Protein AF-A0A7X9RTT9-F1 (afdb_monomer_lite)

Sequence (67 aa):
MNTYKAMSLQNLSRILGIPFSTYELNTIISKFEKEGLVEGVEISPRGTFATLTKVGTQLSYDILESR

Foldseek 3Di:
DPCPPFDAPVRVCVVVVNDDDLVRVVVVVVVCVVVQQWDDWDDDPVHTGIHGDPVVVVVVVVVVVVD

Radius of gyration: 12.64 Å; chains: 1; bounding box: 26×28×32 Å

pLDDT: mean 88.57, std 14.24, range [35.41, 97.5]

Organism: NCBI:txid694437

Structure (mmCIF, N/CA/C/O backbone):
data_AF-A0A7X9RTT9-F1
#
_entry.id   AF-A0A7X9RTT9-F1
#
loop_
_atom_site.group_PDB
_atom_site.id
_atom_site.type_symbol
_atom_site.label_atom_id
_atom_site.label_alt_id
_atom_site.label_comp_id
_atom_site.label_asym_id
_atom_site.label_entity_id
_atom_site.label_seq_id
_atom_site.pdbx_PDB_ins_code
_atom_site.Cartn_x
_atom_site.Cartn_y
_atom_site.Cartn_z
_atom_site.occupancy
_atom_site.B_iso_or_equiv
_atom_site.auth_seq_id
_atom_site.auth_comp_id
_atom_site.auth_asym_id
_atom_site.auth_atom_id
_atom_site.pdbx_PDB_model_num
ATOM 1 N N . MET A 1 1 ? 13.061 -4.567 21.147 1.00 35.41 1 MET A N 1
ATOM 2 C CA . MET A 1 1 ? 12.266 -4.051 20.011 1.00 35.41 1 MET A CA 1
ATOM 3 C C . MET A 1 1 ? 12.739 -4.768 18.759 1.00 35.41 1 MET A C 1
ATOM 5 O O . MET A 1 1 ? 13.843 -4.488 18.318 1.00 35.41 1 MET A O 1
ATOM 9 N N . ASN A 1 2 ? 11.973 -5.730 18.236 1.00 37.06 2 ASN A N 1
ATOM 10 C CA . ASN A 1 2 ? 12.268 -6.310 16.923 1.00 37.06 2 ASN A CA 1
ATOM 11 C C . ASN A 1 2 ? 11.834 -5.295 15.864 1.00 37.06 2 ASN A C 1
ATOM 13 O O . ASN A 1 2 ? 10.663 -5.211 15.504 1.00 37.06 2 ASN A O 1
ATOM 17 N N . THR A 1 3 ? 12.776 -4.467 15.425 1.00 40.88 3 THR A N 1
ATOM 18 C CA . THR A 1 3 ? 12.629 -3.550 14.295 1.00 40.88 3 THR A CA 1
ATOM 19 C C . THR A 1 3 ? 12.595 -4.374 13.009 1.00 40.88 3 THR A C 1
ATOM 21 O O . THR A 1 3 ? 13.579 -4.453 12.276 1.00 40.88 3 THR A O 1
ATOM 24 N N . TYR A 1 4 ? 11.460 -5.017 12.720 1.00 53.09 4 TYR A N 1
ATOM 25 C CA . TYR A 1 4 ? 11.175 -5.439 11.353 1.00 53.09 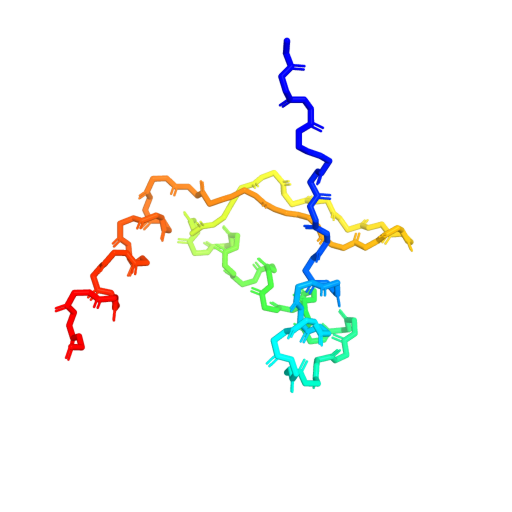4 TYR A CA 1
ATOM 26 C C . TYR A 1 4 ? 11.156 -4.165 10.513 1.00 53.09 4 TYR A C 1
ATOM 28 O O . TYR A 1 4 ? 10.249 -3.342 10.620 1.00 53.09 4 TYR A O 1
ATOM 36 N N . LYS A 1 5 ? 12.232 -3.940 9.757 1.00 58.41 5 LYS A N 1
ATOM 37 C CA . LYS A 1 5 ? 12.338 -2.807 8.844 1.00 58.41 5 LYS A CA 1
ATOM 38 C C . LYS A 1 5 ? 11.152 -2.911 7.887 1.00 58.41 5 LYS A C 1
ATOM 40 O O . LYS A 1 5 ? 11.038 -3.923 7.197 1.00 58.41 5 LYS A O 1
ATOM 45 N N . ALA A 1 6 ? 10.262 -1.917 7.897 1.00 71.06 6 ALA A N 1
ATOM 46 C CA . ALA A 1 6 ? 9.084 -1.917 7.039 1.00 71.06 6 ALA A CA 1
ATOM 47 C C . ALA A 1 6 ? 9.520 -2.182 5.588 1.00 71.06 6 ALA A C 1
ATOM 49 O O . ALA A 1 6 ? 10.437 -1.531 5.078 1.00 71.06 6 ALA A O 1
ATOM 50 N N . MET A 1 7 ? 8.935 -3.198 4.954 1.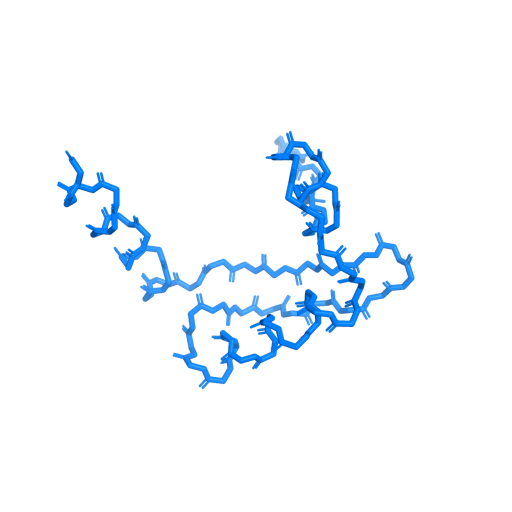00 87.31 7 MET A N 1
ATOM 51 C CA . MET A 1 7 ? 9.243 -3.555 3.573 1.00 87.31 7 MET A CA 1
ATOM 52 C C . MET A 1 7 ? 8.447 -2.641 2.644 1.00 87.31 7 MET A C 1
ATOM 54 O O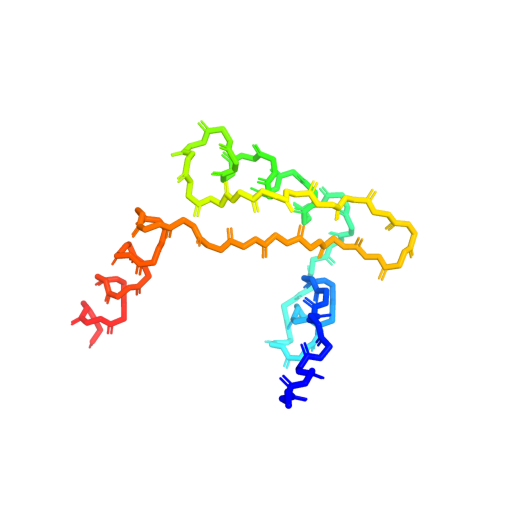 . MET A 1 7 ? 7.248 -2.464 2.837 1.00 87.31 7 MET A O 1
ATOM 58 N N . SER A 1 8 ? 9.101 -2.062 1.636 1.00 93.12 8 SER A N 1
ATOM 59 C CA . SER A 1 8 ? 8.390 -1.260 0.641 1.00 93.12 8 SER A CA 1
ATOM 60 C C . SER A 1 8 ? 7.505 -2.142 -0.233 1.00 93.12 8 SER A C 1
ATOM 62 O O . SER A 1 8 ? 7.846 -3.293 -0.526 1.00 93.12 8 SER A O 1
ATOM 64 N N . LEU A 1 9 ? 6.402 -1.582 -0.723 1.00 92.88 9 LEU A N 1
ATOM 65 C CA . LEU A 1 9 ? 5.498 -2.281 -1.637 1.00 92.88 9 LEU A CA 1
ATOM 66 C C . LEU A 1 9 ? 6.202 -2.697 -2.937 1.00 92.88 9 LEU A C 1
ATOM 68 O O . LEU A 1 9 ? 5.891 -3.746 -3.486 1.00 92.88 9 LEU A O 1
ATOM 72 N N . GLN A 1 10 ? 7.208 -1.939 -3.388 1.00 92.19 10 GLN A N 1
ATOM 73 C CA . GLN A 1 10 ? 8.065 -2.303 -4.525 1.00 92.19 10 GLN A CA 1
ATOM 74 C C . GLN A 1 10 ? 8.907 -3.556 -4.249 1.00 92.19 10 GLN A C 1
ATOM 76 O O . GLN A 1 10 ? 9.188 -4.339 -5.154 1.00 92.19 10 GLN A O 1
ATOM 81 N N . ASN A 1 11 ? 9.379 -3.737 -3.014 1.00 91.62 11 ASN A N 1
ATOM 82 C CA . ASN A 1 11 ? 10.135 -4.933 -2.653 1.00 91.62 11 ASN A CA 1
ATOM 83 C C . ASN A 1 11 ? 9.206 -6.133 -2.494 1.00 91.62 11 ASN A C 1
ATOM 85 O O . ASN A 1 11 ? 9.545 -7.222 -2.952 1.00 91.62 11 ASN A O 1
ATOM 89 N N . LEU A 1 12 ? 8.027 -5.914 -1.915 1.00 90.88 12 LEU A N 1
ATOM 90 C CA . LEU A 1 12 ? 6.998 -6.935 -1.784 1.00 90.88 12 LEU A CA 1
ATOM 91 C C . LEU A 1 12 ? 6.499 -7.410 -3.157 1.00 90.88 12 LEU A C 1
ATOM 93 O O . LEU A 1 12 ? 6.446 -8.614 -3.390 1.00 90.88 12 LEU A O 1
ATOM 97 N N . SER A 1 13 ? 6.235 -6.499 -4.100 1.00 91.81 13 SER A N 1
ATOM 98 C CA . SER A 1 13 ? 5.822 -6.859 -5.464 1.00 91.81 13 SER A CA 1
ATOM 99 C C . SER A 1 13 ? 6.872 -7.718 -6.173 1.00 91.81 13 SER A C 1
ATOM 101 O O . SER A 1 13 ? 6.532 -8.732 -6.780 1.00 91.81 13 SER A O 1
ATOM 103 N N . ARG A 1 14 ? 8.160 -7.383 -6.011 1.00 91.06 14 ARG A N 1
ATOM 104 C CA . ARG A 1 14 ? 9.274 -8.174 -6.550 1.00 91.06 14 ARG A CA 1
ATOM 105 C C . ARG A 1 14 ? 9.337 -9.579 -5.952 1.00 91.06 14 ARG A C 1
ATOM 107 O O . ARG A 1 14 ? 9.548 -10.529 -6.697 1.00 91.06 14 ARG A O 1
ATOM 114 N N . ILE A 1 15 ? 9.159 -9.716 -4.637 1.00 92.50 15 ILE A N 1
ATOM 115 C CA . ILE A 1 15 ? 9.169 -11.020 -3.950 1.00 92.50 15 ILE A CA 1
ATOM 116 C C . ILE A 1 15 ? 8.000 -11.891 -4.413 1.00 92.50 15 ILE A C 1
ATOM 118 O O . ILE A 1 15 ? 8.179 -13.084 -4.635 1.00 92.50 15 ILE A O 1
ATOM 122 N N . LEU A 1 16 ? 6.821 -11.295 -4.598 1.00 89.81 16 LEU A N 1
ATOM 123 C CA . LEU A 1 16 ? 5.629 -11.999 -5.071 1.00 89.81 16 LEU A CA 1
ATOM 124 C C . LEU A 1 16 ? 5.640 -12.271 -6.585 1.00 89.81 16 LEU A C 1
ATOM 126 O O . LEU A 1 16 ? 4.715 -12.897 -7.093 1.00 89.81 16 LEU A O 1
ATOM 130 N N . GLY A 1 17 ? 6.654 -11.795 -7.316 1.00 92.69 17 GLY A N 1
ATOM 131 C CA . GLY A 1 17 ? 6.731 -11.940 -8.770 1.00 92.69 17 GLY A CA 1
ATOM 132 C C . GLY A 1 17 ? 5.651 -11.157 -9.521 1.00 92.69 17 GLY A C 1
ATOM 133 O O . GLY A 1 17 ? 5.330 -11.506 -10.654 1.00 92.69 17 GLY A O 1
ATOM 134 N N . ILE A 1 18 ? 5.085 -10.112 -8.906 1.00 89.56 18 ILE A N 1
ATOM 135 C CA . ILE A 1 18 ? 4.035 -9.286 -9.507 1.00 89.56 18 ILE A CA 1
ATOM 136 C C . ILE A 1 18 ? 4.679 -8.021 -10.091 1.00 89.56 18 ILE A C 1
ATOM 138 O O . ILE A 1 18 ? 5.178 -7.181 -9.330 1.00 89.56 18 ILE A O 1
ATOM 142 N N . PRO A 1 19 ? 4.706 -7.855 -11.425 1.00 86.62 19 PRO A N 1
ATOM 143 C CA . PRO A 1 19 ? 5.389 -6.739 -12.061 1.00 86.62 19 PRO A CA 1
ATOM 144 C C . PRO A 1 19 ? 4.523 -5.479 -11.993 1.00 86.62 19 PRO A C 1
ATOM 146 O O . PRO A 1 19 ? 3.778 -5.179 -12.918 1.00 86.62 19 PRO A O 1
ATOM 149 N N . PHE A 1 20 ? 4.634 -4.729 -10.900 1.00 88.31 20 PHE A N 1
ATOM 150 C CA . PHE A 1 20 ? 4.078 -3.380 -10.823 1.00 88.31 20 PHE A CA 1
ATOM 151 C C . PHE A 1 20 ? 5.153 -2.328 -11.075 1.00 88.31 20 PHE A C 1
ATOM 153 O O . PHE A 1 20 ? 6.238 -2.368 -10.487 1.00 88.31 20 PHE A O 1
ATOM 160 N N . SER A 1 21 ? 4.823 -1.334 -11.893 1.00 91.31 21 SER A N 1
ATOM 161 C CA . SER A 1 21 ? 5.566 -0.081 -11.948 1.00 91.31 21 SER A CA 1
ATOM 162 C C . SER A 1 21 ? 5.361 0.737 -10.667 1.00 91.31 21 SER A C 1
ATOM 164 O O . SER A 1 21 ? 4.370 0.597 -9.944 1.00 91.31 21 SER A O 1
ATOM 166 N N . THR A 1 22 ? 6.289 1.658 -10.392 1.00 89.62 22 THR A N 1
ATOM 167 C CA . THR A 1 22 ? 6.156 2.606 -9.273 1.00 89.62 22 THR A CA 1
ATOM 168 C C . THR A 1 22 ? 4.875 3.436 -9.379 1.00 89.62 22 THR A C 1
ATOM 170 O O . THR A 1 22 ? 4.228 3.696 -8.367 1.00 89.62 22 THR A O 1
ATOM 173 N N . TYR A 1 23 ? 4.494 3.837 -10.595 1.00 91.69 23 TYR A N 1
ATOM 174 C CA . TYR A 1 23 ? 3.276 4.610 -10.832 1.00 91.69 23 TYR A CA 1
ATOM 175 C C . TYR A 1 23 ? 2.013 3.822 -10.464 1.00 91.69 23 TYR A C 1
ATOM 177 O O . TYR A 1 23 ? 1.138 4.350 -9.776 1.00 91.69 23 TYR A O 1
ATOM 185 N N . GLU A 1 24 ? 1.935 2.552 -10.866 1.00 93.94 24 GLU A N 1
ATOM 186 C CA . GLU A 1 24 ? 0.809 1.678 -10.523 1.00 93.94 24 GLU A CA 1
ATOM 187 C C . GLU A 1 24 ? 0.704 1.470 -9.013 1.00 93.94 24 GLU A C 1
ATOM 189 O O . GLU A 1 24 ? -0.376 1.649 -8.455 1.00 93.94 24 GLU A O 1
ATOM 194 N N . LEU A 1 25 ? 1.820 1.186 -8.328 1.00 93.62 25 LEU A N 1
ATOM 195 C CA . LEU A 1 25 ? 1.825 1.034 -6.868 1.00 93.62 25 LEU A CA 1
ATOM 196 C C . LEU A 1 25 ? 1.342 2.297 -6.155 1.00 93.62 25 LEU A C 1
ATOM 198 O O . LEU A 1 25 ? 0.532 2.209 -5.234 1.00 93.62 25 LEU A O 1
ATOM 202 N N . ASN A 1 26 ? 1.799 3.468 -6.599 1.00 93.50 26 ASN A N 1
ATOM 203 C CA . ASN A 1 26 ? 1.372 4.739 -6.023 1.00 93.50 26 ASN A CA 1
ATOM 204 C C . ASN A 1 26 ? -0.120 4.999 -6.273 1.00 93.50 26 ASN A C 1
ATOM 206 O O . ASN A 1 26 ? -0.827 5.467 -5.388 1.00 93.50 26 ASN A O 1
ATOM 210 N N . THR A 1 27 ? -0.623 4.645 -7.454 1.00 95.12 27 THR A N 1
ATOM 211 C CA . THR A 1 27 ? -2.045 4.805 -7.785 1.00 95.12 27 THR A CA 1
ATOM 212 C C . THR A 1 27 ? -2.922 3.879 -6.940 1.00 95.12 27 THR A C 1
ATOM 214 O O . THR A 1 27 ? -3.934 4.317 -6.392 1.00 95.12 27 THR A O 1
ATOM 217 N N . ILE A 1 28 ? -2.518 2.614 -6.790 1.00 94.81 28 ILE A N 1
ATOM 218 C CA . ILE A 1 28 ? -3.224 1.623 -5.969 1.00 94.81 28 ILE A CA 1
ATOM 219 C C . ILE A 1 28 ? -3.239 2.068 -4.507 1.00 94.81 28 ILE A C 1
ATOM 221 O O . ILE A 1 28 ? -4.303 2.085 -3.889 1.00 94.81 28 ILE A O 1
ATOM 225 N N . ILE A 1 29 ? -2.090 2.483 -3.959 1.00 95.44 29 ILE A N 1
ATOM 226 C CA . ILE A 1 29 ? -2.022 2.837 -2.540 1.00 95.44 29 ILE A CA 1
ATOM 227 C C . ILE A 1 29 ? -2.827 4.098 -2.224 1.00 95.44 29 ILE A C 1
ATOM 229 O O . ILE A 1 29 ? -3.544 4.122 -1.229 1.00 95.44 29 ILE A O 1
ATOM 233 N N . SER A 1 30 ? -2.799 5.108 -3.101 1.00 95.31 30 SER A N 1
ATOM 234 C CA . SER A 1 30 ? -3.617 6.311 -2.932 1.00 95.31 30 SER A CA 1
ATOM 235 C C . SER A 1 30 ? -5.112 6.012 -3.026 1.00 95.31 30 SER A C 1
ATOM 237 O O . SER A 1 30 ? -5.915 6.689 -2.387 1.00 95.31 30 SER A O 1
ATOM 239 N N . LYS A 1 31 ? -5.515 5.009 -3.816 1.00 97.06 31 LYS A N 1
ATOM 240 C CA . LYS A 1 31 ? -6.906 4.549 -3.842 1.00 97.06 31 LYS A CA 1
ATOM 241 C C . LYS A 1 31 ? -7.284 3.876 -2.520 1.00 97.06 31 LYS A C 1
ATOM 243 O O . LYS A 1 31 ? -8.296 4.242 -1.934 1.00 97.06 31 LYS A O 1
ATOM 248 N N . PHE A 1 32 ? -6.458 2.957 -2.026 1.00 96.94 32 PHE A N 1
ATOM 249 C CA . PHE A 1 32 ? -6.706 2.269 -0.756 1.00 96.94 32 PHE A CA 1
ATOM 250 C C . PHE A 1 32 ? -6.716 3.214 0.447 1.00 96.94 32 PHE A C 1
ATOM 252 O O . PHE A 1 32 ? -7.492 3.004 1.375 1.00 96.94 32 PHE A O 1
ATOM 259 N N . GLU A 1 33 ? -5.905 4.271 0.429 1.00 97.06 33 GLU A N 1
ATOM 260 C CA . GL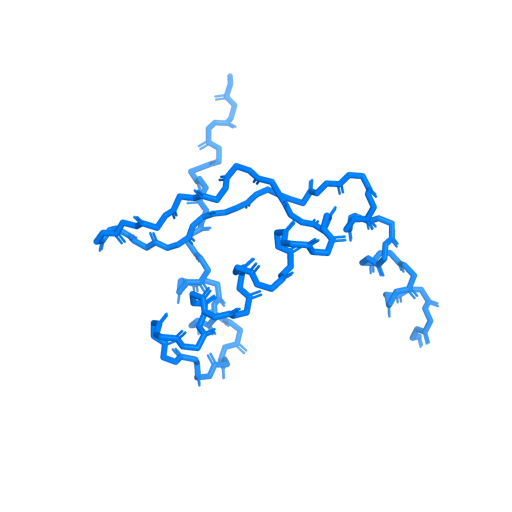U A 1 33 ? -5.928 5.313 1.458 1.00 97.06 33 GLU A CA 1
ATOM 261 C C . GLU A 1 33 ? -7.263 6.068 1.451 1.00 97.06 33 GLU A C 1
ATOM 263 O O . GLU A 1 33 ? -7.894 6.223 2.494 1.00 97.06 33 GLU A O 1
ATOM 268 N N . LYS A 1 34 ? -7.754 6.465 0.268 1.00 97.19 34 LYS A N 1
ATOM 269 C CA . LYS A 1 34 ? -9.069 7.116 0.118 1.00 97.19 34 LYS A CA 1
ATOM 270 C C . LYS A 1 34 ? -10.229 6.227 0.561 1.00 97.19 34 LYS A C 1
ATOM 272 O O . LYS A 1 34 ? -11.225 6.735 1.063 1.00 97.19 34 LYS A O 1
ATOM 277 N N . GLU A 1 35 ? -10.105 4.920 0.365 1.00 97.06 35 GLU A N 1
ATOM 278 C CA . GLU A 1 35 ? -11.084 3.922 0.808 1.00 97.06 35 GLU A CA 1
ATOM 279 C C . GLU A 1 35 ? -10.943 3.574 2.303 1.00 97.06 35 GLU A C 1
ATOM 281 O O . GLU A 1 35 ? -11.752 2.818 2.837 1.00 97.06 35 GLU A O 1
ATOM 286 N N . GLY A 1 36 ? -9.941 4.124 3.000 1.00 97.50 36 GLY A N 1
ATOM 287 C CA . GLY A 1 36 ? -9.700 3.875 4.423 1.00 97.50 36 GLY A CA 1
ATOM 288 C C . GLY A 1 36 ? -9.139 2.483 4.729 1.00 97.50 36 GLY A C 1
ATOM 289 O O . GLY A 1 36 ? -9.208 2.030 5.872 1.00 97.50 36 GLY A O 1
ATOM 290 N N . LEU A 1 37 ? -8.593 1.786 3.730 1.00 97.44 37 LEU A N 1
ATOM 291 C CA . LEU A 1 37 ? -8.011 0.446 3.874 1.00 97.44 37 LEU A CA 1
ATOM 292 C C . LEU A 1 37 ? -6.566 0.494 4.382 1.00 97.44 37 LEU A C 1
ATOM 294 O O . LEU A 1 37 ? -6.116 -0.422 5.073 1.00 97.44 37 LEU A O 1
ATOM 298 N N . VAL A 1 38 ? -5.842 1.566 4.060 1.00 96.50 38 VAL A N 1
ATOM 299 C CA . VAL A 1 38 ? -4.477 1.814 4.538 1.00 96.50 38 VAL A CA 1
ATOM 300 C C . VAL A 1 38 ? -4.346 3.214 5.130 1.00 96.50 38 VAL A C 1
ATOM 302 O O . VAL A 1 38 ? -5.111 4.112 4.791 1.00 96.50 38 VAL A O 1
ATOM 305 N N . GLU A 1 39 ? -3.356 3.394 5.996 1.00 95.81 39 GLU A N 1
ATOM 306 C CA . GLU A 1 39 ? -3.005 4.662 6.630 1.00 95.81 39 GLU A CA 1
ATOM 307 C C . GLU A 1 39 ? -1.484 4.858 6.696 1.00 95.81 39 GLU A C 1
ATOM 309 O O . GLU A 1 39 ? -0.702 3.914 6.529 1.00 95.81 39 GLU A O 1
ATOM 314 N N . GLY A 1 40 ? -1.061 6.102 6.941 1.00 94.69 40 GLY A N 1
ATOM 315 C CA . GLY A 1 40 ? 0.355 6.452 7.067 1.00 94.69 40 GLY A CA 1
ATOM 316 C C . GLY A 1 40 ? 1.140 6.224 5.774 1.00 94.69 40 GLY A C 1
ATOM 317 O O . GLY A 1 40 ? 2.233 5.659 5.818 1.00 94.69 40 GLY A O 1
ATOM 318 N N . VAL A 1 41 ? 0.572 6.611 4.627 1.00 94.69 41 VAL A N 1
ATOM 319 C CA . VAL A 1 41 ? 1.215 6.429 3.322 1.00 94.69 41 VAL A CA 1
ATOM 320 C C . VAL A 1 41 ? 2.455 7.324 3.209 1.00 94.69 41 VAL A C 1
ATOM 322 O O . VAL A 1 41 ? 2.364 8.549 3.236 1.00 94.69 41 VAL A O 1
ATOM 325 N N . GLU A 1 42 ? 3.627 6.711 3.034 1.00 94.69 42 GLU A N 1
ATOM 326 C CA . GLU A 1 42 ? 4.891 7.391 2.724 1.00 94.69 42 GLU A CA 1
ATOM 327 C C . GLU A 1 42 ? 5.326 7.007 1.307 1.00 94.69 42 GLU A C 1
ATOM 329 O O . GLU A 1 42 ? 5.711 5.864 1.050 1.00 94.69 42 GLU A O 1
ATOM 334 N N . ILE A 1 43 ? 5.301 7.972 0.384 1.00 92.69 43 ILE A N 1
ATOM 335 C CA . ILE A 1 43 ? 5.870 7.826 -0.961 1.00 92.69 43 ILE A CA 1
ATOM 336 C C . ILE A 1 43 ? 7.206 8.564 -0.988 1.00 92.69 43 ILE A C 1
ATOM 338 O O . ILE A 1 43 ? 7.258 9.784 -0.845 1.00 92.69 43 ILE A O 1
ATOM 342 N N . SER A 1 44 ? 8.299 7.830 -1.194 1.00 91.56 44 SER A N 1
ATOM 343 C CA . SER A 1 44 ? 9.646 8.401 -1.256 1.00 91.56 44 SER A CA 1
ATOM 344 C C . SER A 1 44 ? 10.513 7.696 -2.307 1.00 91.56 44 SER A C 1
ATOM 346 O O . SER A 1 44 ? 10.162 6.612 -2.779 1.00 91.56 44 SER A O 1
ATOM 348 N N . PRO A 1 45 ? 11.705 8.231 -2.634 1.00 89.12 45 PRO A N 1
ATOM 349 C CA . PRO A 1 45 ? 12.673 7.521 -3.474 1.00 89.12 45 PRO A CA 1
ATOM 350 C C . PRO A 1 45 ? 13.104 6.154 -2.914 1.00 89.12 45 PRO A C 1
ATOM 352 O O . PRO A 1 45 ? 13.595 5.313 -3.661 1.00 89.12 45 PRO A O 1
ATOM 355 N N . ARG A 1 46 ? 12.924 5.912 -1.605 1.00 88.62 46 ARG A N 1
ATOM 356 C CA . ARG A 1 46 ? 13.226 4.622 -0.955 1.00 88.62 46 ARG A CA 1
ATOM 357 C C . ARG A 1 46 ? 12.128 3.575 -1.175 1.00 88.62 46 ARG A C 1
ATOM 359 O O . ARG A 1 46 ? 12.335 2.405 -0.855 1.00 88.62 46 ARG A O 1
ATOM 366 N N . GLY A 1 47 ? 10.981 3.989 -1.706 1.00 91.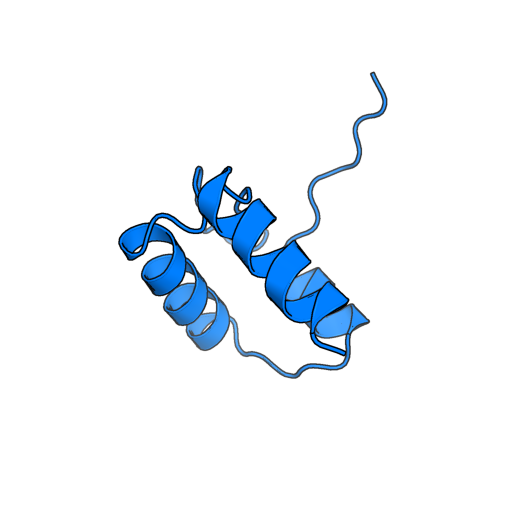31 47 GLY A N 1
ATOM 367 C CA . GLY A 1 47 ? 9.814 3.156 -1.949 1.00 91.31 47 GLY A CA 1
ATOM 368 C C . GLY A 1 47 ? 8.541 3.751 -1.359 1.00 91.31 47 GLY A C 1
ATOM 369 O O . GLY A 1 47 ? 8.531 4.849 -0.798 1.00 91.31 47 GLY A O 1
ATOM 370 N N . THR A 1 48 ? 7.478 2.975 -1.504 1.00 93.88 48 THR A N 1
ATOM 371 C CA . THR A 1 48 ? 6.134 3.262 -1.022 1.00 93.88 48 THR A 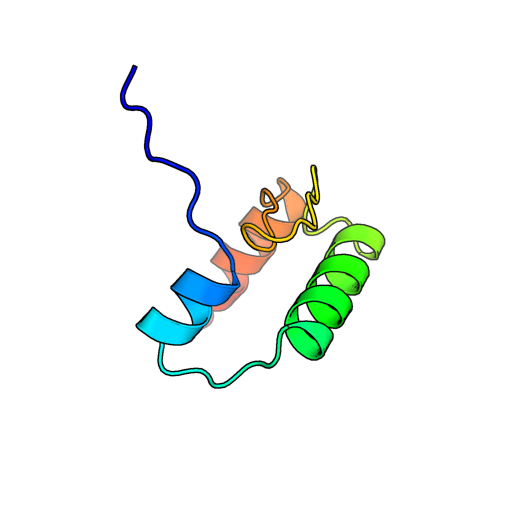CA 1
ATOM 372 C C . THR A 1 48 ? 5.849 2.369 0.170 1.00 93.88 48 THR A C 1
ATOM 374 O O . THR A 1 48 ? 6.034 1.150 0.094 1.00 93.88 48 THR A O 1
ATOM 377 N N . PHE A 1 49 ? 5.407 2.979 1.259 1.00 93.88 49 PHE A N 1
ATOM 378 C CA . PHE A 1 49 ? 5.107 2.317 2.520 1.00 93.88 49 PHE A CA 1
ATOM 379 C C . PHE A 1 49 ? 3.713 2.729 2.973 1.00 93.88 49 PHE A C 1
ATOM 381 O O . PHE A 1 49 ? 3.294 3.858 2.734 1.00 93.88 49 PHE A O 1
ATOM 388 N N . ALA A 1 50 ? 2.999 1.808 3.608 1.00 94.50 50 ALA A N 1
ATOM 389 C CA . ALA A 1 50 ? 1.695 2.060 4.201 1.00 94.50 50 ALA A CA 1
ATOM 390 C C . ALA A 1 50 ? 1.406 0.992 5.258 1.00 94.50 50 ALA A C 1
ATOM 392 O O . ALA A 1 50 ? 1.973 -0.104 5.210 1.00 94.50 50 ALA A O 1
ATOM 393 N N . THR A 1 51 ? 0.504 1.302 6.182 1.00 93.94 51 THR A N 1
ATOM 394 C CA . THR A 1 51 ? 0.027 0.368 7.208 1.00 93.94 51 THR A CA 1
ATOM 395 C C . THR A 1 51 ? -1.428 0.018 6.930 1.00 93.94 51 THR A C 1
ATOM 397 O O . THR A 1 51 ? -2.199 0.886 6.536 1.00 93.94 51 THR A O 1
ATOM 400 N N . LEU A 1 52 ? -1.824 -1.243 7.115 1.00 94.12 52 LEU A N 1
ATOM 401 C CA . LEU A 1 52 ? -3.237 -1.621 7.032 1.00 94.12 52 LEU A CA 1
ATOM 402 C C . LEU A 1 52 ? -4.012 -1.006 8.198 1.00 94.12 52 LEU A C 1
ATOM 404 O O . LEU A 1 52 ? -3.600 -1.123 9.352 1.00 94.12 52 LEU A O 1
ATOM 408 N N . THR A 1 53 ? -5.170 -0.418 7.907 1.00 96.88 53 THR A N 1
ATOM 409 C CA . THR A 1 53 ? -6.120 -0.038 8.957 1.00 96.88 53 THR A CA 1
ATOM 410 C C . THR A 1 53 ? -6.803 -1.285 9.522 1.00 96.88 53 THR A C 1
ATOM 412 O O . THR A 1 53 ? -6.663 -2.399 9.002 1.00 96.88 53 THR A O 1
ATOM 415 N N . LYS A 1 54 ? -7.627 -1.116 10.564 1.00 96.19 54 LYS A N 1
ATOM 416 C CA . LYS A 1 54 ? -8.507 -2.197 11.045 1.00 96.19 54 LYS A CA 1
ATOM 417 C C . LYS A 1 54 ? -9.439 -2.713 9.944 1.00 96.19 54 LYS A C 1
ATOM 419 O O . LYS A 1 54 ? -9.632 -3.918 9.837 1.00 96.19 54 LYS A O 1
ATOM 424 N N . VAL A 1 55 ? -9.971 -1.812 9.114 1.00 96.12 55 VAL A N 1
ATOM 425 C CA . VAL A 1 55 ? -10.867 -2.160 8.000 1.00 96.12 55 VAL A CA 1
ATOM 426 C C . VAL A 1 55 ? -10.109 -2.944 6.931 1.00 96.12 55 VAL A C 1
ATOM 428 O O . VAL A 1 55 ? -10.556 -4.016 6.534 1.00 96.12 55 VAL A O 1
ATOM 431 N N . GLY A 1 56 ? -8.929 -2.466 6.519 1.00 96.19 56 GLY A N 1
ATOM 432 C CA . GLY A 1 56 ? -8.094 -3.182 5.551 1.00 96.19 56 GLY A CA 1
ATOM 433 C C . GLY A 1 56 ? -7.640 -4.549 6.059 1.00 96.19 56 GLY A C 1
ATOM 434 O O . GLY A 1 56 ? -7.621 -5.516 5.302 1.00 96.19 56 GLY A O 1
ATOM 435 N N . THR A 1 57 ? -7.336 -4.659 7.354 1.00 95.50 57 THR A N 1
ATOM 436 C CA . THR A 1 57 ? -6.973 -5.932 7.989 1.00 95.50 57 THR A CA 1
ATOM 437 C C . THR A 1 57 ? -8.136 -6.922 7.961 1.00 95.50 57 THR A C 1
ATOM 439 O O . THR A 1 57 ? -7.938 -8.061 7.550 1.00 95.50 57 THR A O 1
ATOM 442 N N . GLN A 1 58 ? -9.348 -6.496 8.334 1.00 95.38 58 GLN A N 1
ATOM 443 C CA . GLN A 1 58 ? -10.523 -7.371 8.288 1.00 95.38 58 GLN A CA 1
ATOM 444 C C . GLN A 1 58 ? -10.824 -7.836 6.861 1.00 95.38 58 GLN A C 1
ATOM 446 O O . GLN A 1 58 ? -10.967 -9.030 6.633 1.00 95.38 58 GLN A O 1
ATOM 451 N N . LEU A 1 59 ? -10.810 -6.920 5.888 1.00 95.00 59 LEU A N 1
ATOM 452 C CA . LEU A 1 59 ? -11.009 -7.264 4.479 1.00 95.00 59 LEU A CA 1
ATOM 453 C C . LEU A 1 59 ? -9.982 -8.300 3.992 1.00 95.00 59 LEU A C 1
ATOM 455 O O . LEU A 1 59 ? -10.312 -9.200 3.224 1.00 95.00 59 LEU A O 1
ATOM 459 N N . SER A 1 60 ? -8.733 -8.185 4.450 1.00 92.88 60 SER A N 1
ATOM 460 C CA . SER A 1 60 ? -7.677 -9.151 4.134 1.00 92.88 60 SER A CA 1
ATOM 461 C C . SER A 1 60 ? -8.004 -10.543 4.679 1.00 92.88 60 SER A C 1
ATOM 463 O O . SER A 1 60 ? -7.824 -11.524 3.961 1.00 92.88 60 SER A O 1
ATOM 465 N N . TYR A 1 61 ? -8.496 -10.633 5.920 1.00 94.94 61 TYR A N 1
ATOM 466 C CA . TYR A 1 61 ? -8.944 -11.898 6.508 1.00 94.94 61 TYR A CA 1
ATOM 467 C C . TYR A 1 61 ? -10.114 -12.490 5.731 1.00 94.94 61 TYR A C 1
ATOM 469 O O . TYR A 1 61 ? -10.038 -13.649 5.340 1.00 94.94 61 TYR A O 1
ATOM 477 N N . ASP A 1 62 ? -11.125 -11.685 5.407 1.00 94.19 62 ASP A N 1
ATOM 478 C CA . ASP A 1 62 ? -12.297 -12.145 4.661 1.00 94.19 62 ASP A CA 1
ATOM 479 C C . ASP A 1 62 ? -11.896 -12.729 3.290 1.00 94.19 62 ASP A C 1
ATOM 481 O O . ASP A 1 62 ? -12.415 -13.763 2.871 1.00 94.19 62 ASP A O 1
ATOM 485 N N . ILE A 1 63 ? -10.927 -12.118 2.593 1.00 93.06 63 ILE A N 1
ATOM 486 C CA . ILE A 1 63 ? -10.388 -12.616 1.310 1.00 93.06 63 ILE A CA 1
ATOM 487 C C . ILE A 1 63 ? -9.627 -13.940 1.475 1.00 93.06 63 ILE A C 1
ATOM 489 O O . ILE A 1 63 ? -9.619 -14.765 0.559 1.00 93.06 63 ILE A O 1
ATOM 493 N N . LEU A 1 64 ? -8.944 -14.132 2.603 1.00 91.25 64 LEU A N 1
ATOM 494 C CA . LEU A 1 64 ? -8.164 -15.339 2.871 1.00 91.25 64 LEU A CA 1
ATOM 495 C C . LEU A 1 64 ? -9.039 -16.501 3.352 1.00 91.25 64 LEU A C 1
ATOM 497 O O . LEU A 1 64 ? -8.775 -17.632 2.964 1.00 91.25 64 LEU A O 1
ATOM 501 N N . GLU A 1 65 ? -10.068 -16.229 4.157 1.00 89.81 65 GLU A N 1
ATOM 502 C CA . GLU A 1 65 ? -11.012 -17.232 4.673 1.00 89.81 65 GLU A CA 1
ATOM 503 C C . GLU A 1 65 ? -12.080 -17.638 3.649 1.00 89.81 65 GLU A C 1
ATOM 505 O O . GLU A 1 65 ? -12.682 -18.702 3.768 1.00 89.81 65 GLU A O 1
ATOM 510 N N . SER A 1 66 ? -12.313 -16.816 2.621 1.00 73.69 66 SER A N 1
ATOM 511 C CA . SER A 1 66 ? -13.201 -17.145 1.496 1.00 73.69 66 SER A CA 1
ATOM 512 C C . SER A 1 66 ? -12.543 -18.009 0.406 1.00 73.69 66 SER A C 1
ATOM 514 O O . SER A 1 66 ? -13.150 -18.225 -0.647 1.00 73.69 66 SER A O 1
ATOM 516 N N . ARG A 1 67 ? -11.323 -18.511 0.646 1.00 52.31 67 ARG A N 1
ATOM 517 C CA . ARG A 1 67 ? -10.628 -19.506 -0.187 1.00 52.31 67 ARG A CA 1
ATOM 518 C C . ARG A 1 67 ? -10.636 -20.880 0.463 1.00 52.31 67 ARG A C 1
ATOM 520 O O . ARG A 1 67 ? -10.763 -21.856 -0.308 1.00 52.31 67 ARG A O 1
#

Secondary structure (DSSP, 8-state):
----PPPPHHHHHHHTT----HHHHHHHHHHHHHTTSEEEEEEETTEEEEEE-HHHHHHHHHHHHT-

InterPro domains:
  IPR036390 Winged helix DNA-binding domain superfamily [SSF46785] (5-64)